Protein AF-A0A7C4GRG2-F1 (afdb_monomer_lite)

Structure (mmCIF, N/CA/C/O backbone):
data_AF-A0A7C4GRG2-F1
#
_entry.id   AF-A0A7C4GRG2-F1
#
loop_
_atom_site.group_PDB
_atom_site.id
_atom_site.type_symbol
_atom_site.label_atom_id
_atom_site.label_alt_id
_atom_site.label_comp_id
_atom_site.label_asym_id
_atom_site.label_entity_id
_a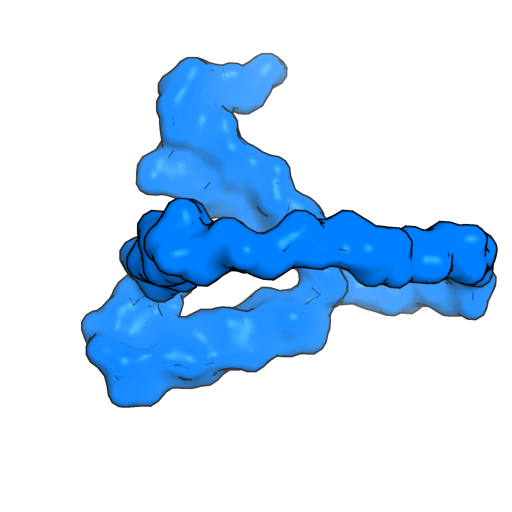tom_site.label_seq_id
_atom_site.pdbx_PDB_ins_code
_atom_site.Cartn_x
_atom_site.Cartn_y
_atom_site.Cartn_z
_atom_site.occupancy
_atom_site.B_iso_or_equiv
_atom_site.auth_seq_id
_atom_site.auth_comp_id
_atom_site.auth_asym_id
_atom_site.auth_atom_id
_atom_site.pdbx_PDB_model_num
ATOM 1 N N . MET A 1 1 ? -10.985 -1.836 -16.795 1.00 54.78 1 MET A N 1
ATOM 2 C CA . MET A 1 1 ? -9.708 -1.110 -16.976 1.00 54.78 1 MET A CA 1
ATOM 3 C C . MET A 1 1 ? -9.424 -0.341 -15.694 1.00 54.78 1 MET A C 1
ATOM 5 O O . MET A 1 1 ? -10.334 0.357 -15.254 1.00 54.78 1 MET A O 1
ATOM 9 N N . PRO A 1 2 ? -8.256 -0.502 -15.042 1.00 56.66 2 PRO A N 1
ATOM 10 C CA . PRO A 1 2 ? -7.892 0.362 -13.922 1.00 56.66 2 PRO A CA 1
ATOM 11 C C . PRO A 1 2 ? -7.811 1.809 -14.420 1.00 56.66 2 PRO A C 1
ATOM 13 O O . PRO A 1 2 ? -7.379 2.059 -15.547 1.00 56.66 2 PRO A O 1
ATOM 16 N N . LYS A 1 3 ? -8.301 2.752 -13.613 1.00 63.31 3 LYS A N 1
ATOM 17 C CA . LYS A 1 3 ? -8.252 4.175 -13.957 1.00 63.31 3 LYS A CA 1
ATOM 18 C C . LYS A 1 3 ? -6.777 4.606 -14.072 1.00 63.31 3 LYS A C 1
ATOM 20 O O . LYS A 1 3 ? -5.958 4.124 -13.287 1.00 63.31 3 LYS A O 1
ATOM 25 N N . PRO A 1 4 ? -6.417 5.485 -15.021 1.00 69.56 4 PRO A N 1
ATOM 26 C CA . PRO A 1 4 ? -5.072 6.049 -15.069 1.00 69.56 4 PRO A CA 1
ATOM 27 C C . PRO A 1 4 ? -4.748 6.731 -13.731 1.00 69.56 4 PRO A C 1
ATOM 29 O O . PRO A 1 4 ? -5.608 7.391 -13.1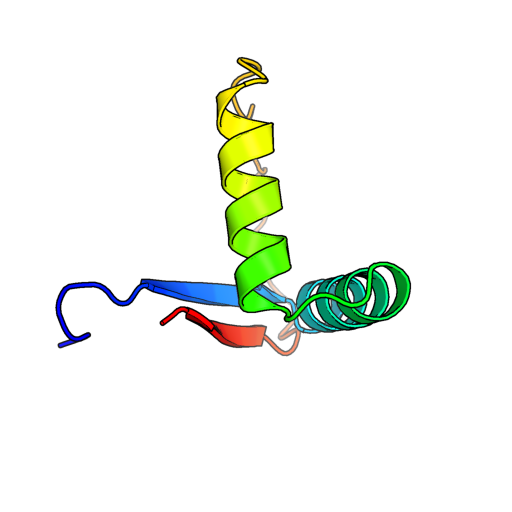50 1.00 69.56 4 PRO A O 1
ATOM 32 N N . GLY A 1 5 ? -3.533 6.505 -13.228 1.00 72.50 5 GLY A N 1
ATOM 33 C CA . GLY A 1 5 ? -3.093 6.944 -11.896 1.00 72.50 5 GLY A CA 1
ATOM 34 C C . GLY A 1 5 ? -3.192 5.877 -10.800 1.00 72.50 5 GLY A C 1
ATOM 35 O O . GLY A 1 5 ? -2.585 6.048 -9.754 1.00 72.50 5 GLY A O 1
ATOM 36 N N . TYR A 1 6 ? -3.869 4.751 -11.048 1.00 73.94 6 TYR A N 1
ATOM 37 C CA . TYR A 1 6 ? -4.053 3.697 -10.049 1.00 73.94 6 TYR A CA 1
ATOM 38 C C . TYR A 1 6 ? -3.241 2.453 -10.397 1.00 73.94 6 TYR A C 1
ATOM 40 O O . TYR A 1 6 ? -3.263 1.970 -11.530 1.00 73.94 6 TYR A O 1
ATOM 48 N N . THR A 1 7 ? -2.581 1.893 -9.386 1.00 79.94 7 THR A N 1
ATOM 49 C CA . THR A 1 7 ? -1.850 0.627 -9.489 1.00 79.94 7 THR A CA 1
ATOM 50 C C . THR A 1 7 ? -2.408 -0.362 -8.477 1.00 79.94 7 THR A C 1
ATOM 52 O O . THR A 1 7 ? -2.518 -0.075 -7.284 1.00 79.94 7 THR A O 1
ATOM 55 N N . SER A 1 8 ? -2.767 -1.551 -8.958 1.00 81.06 8 SER A N 1
ATOM 56 C CA . SER A 1 8 ? -3.133 -2.687 -8.116 1.00 81.06 8 SER A CA 1
ATOM 57 C C . SER A 1 8 ? -1.935 -3.613 -7.958 1.00 81.06 8 SER A C 1
ATOM 59 O O . SER A 1 8 ? -1.392 -4.086 -8.957 1.00 81.06 8 SER A O 1
ATOM 61 N N . ILE A 1 9 ? -1.560 -3.916 -6.720 1.00 83.38 9 ILE A N 1
ATOM 62 C CA . ILE A 1 9 ? -0.478 -4.849 -6.409 1.00 83.38 9 ILE A CA 1
ATOM 63 C C . ILE A 1 9 ? -1.078 -6.040 -5.676 1.00 83.38 9 ILE A C 1
ATOM 65 O O . ILE A 1 9 ? -1.768 -5.891 -4.666 1.00 83.38 9 ILE A O 1
ATOM 69 N N . THR A 1 10 ? -0.810 -7.235 -6.193 1.00 85.06 10 THR A N 1
ATOM 70 C CA . THR A 1 10 ? -1.212 -8.482 -5.542 1.00 85.06 10 THR A CA 1
ATOM 71 C C . THR A 1 10 ? -0.057 -8.979 -4.690 1.00 85.06 10 THR A C 1
ATOM 73 O O . THR A 1 10 ? 1.028 -9.239 -5.205 1.00 85.06 10 THR A O 1
ATOM 76 N N . LEU A 1 11 ? -0.283 -9.105 -3.385 1.00 85.88 11 LEU A N 1
ATOM 77 C CA . LEU A 1 11 ? 0.711 -9.571 -2.421 1.00 85.88 11 LEU A CA 1
ATOM 78 C C . LEU A 1 11 ? 0.158 -10.761 -1.636 1.00 85.88 11 LEU A C 1
ATOM 80 O O . LEU A 1 11 ? -1.052 -10.942 -1.509 1.00 85.88 11 LEU A O 1
ATOM 84 N N . LYS A 1 12 ? 1.046 -11.574 -1.060 1.00 90.38 12 LYS A N 1
ATOM 85 C CA . LYS A 1 12 ? 0.633 -12.600 -0.090 1.00 90.38 12 LYS A CA 1
ATOM 86 C C . LYS A 1 12 ? -0.012 -11.921 1.120 1.00 90.38 12 LYS A C 1
ATOM 88 O O . LYS A 1 12 ? 0.488 -10.889 1.572 1.00 90.38 12 LYS A O 1
ATOM 93 N N . SER A 1 13 ? -1.067 -12.509 1.687 1.00 86.81 13 SER A N 1
ATOM 94 C CA . SER A 1 13 ? -1.778 -11.905 2.825 1.00 86.81 13 SER A CA 1
ATOM 95 C C . SER A 1 13 ? -0.872 -11.608 4.022 1.00 86.81 13 SER A C 1
ATOM 97 O O . SER A 1 13 ? -1.051 -10.584 4.679 1.00 86.81 13 SER A O 1
ATOM 99 N N . GLU A 1 14 ? 0.151 -12.432 4.263 1.00 91.62 14 GLU A N 1
ATOM 100 C CA . GLU A 1 14 ? 1.104 -12.187 5.352 1.00 91.62 14 GLU A CA 1
ATOM 101 C C . GLU A 1 14 ? 1.950 -10.929 5.118 1.00 91.62 14 GLU A C 1
ATOM 103 O O . GLU A 1 14 ? 2.153 -10.132 6.031 1.00 91.62 14 GLU A O 1
ATOM 108 N N . VAL A 1 15 ? 2.360 -10.677 3.872 1.00 90.12 15 VAL A N 1
ATOM 109 C CA . VAL A 1 15 ? 3.088 -9.451 3.511 1.00 90.12 15 VAL A CA 1
ATOM 110 C C . VAL A 1 15 ? 2.201 -8.227 3.743 1.00 90.12 15 VAL A C 1
ATOM 112 O O . VAL A 1 15 ? 2.655 -7.229 4.297 1.00 90.12 15 VAL A O 1
ATOM 115 N N . VAL A 1 16 ? 0.912 -8.315 3.402 1.00 90.31 16 VAL A N 1
ATOM 116 C CA . VAL A 1 16 ? -0.056 -7.240 3.671 1.00 90.31 16 VAL A CA 1
ATOM 117 C C . VAL A 1 16 ? -0.233 -7.000 5.172 1.00 90.31 16 VAL A C 1
ATOM 119 O O . VAL A 1 16 ? -0.326 -5.848 5.601 1.00 90.31 16 VAL A O 1
ATOM 122 N N . ARG A 1 17 ? -0.256 -8.062 5.986 1.00 92.75 17 ARG A N 1
ATOM 123 C CA . ARG A 1 17 ? -0.340 -7.958 7.450 1.00 92.75 17 ARG A CA 1
ATOM 124 C C . ARG A 1 17 ? 0.864 -7.210 8.025 1.00 92.75 1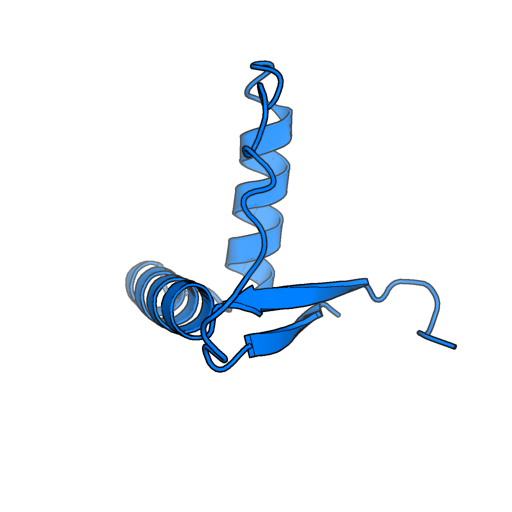7 ARG A C 1
ATOM 126 O O . ARG A 1 17 ? 0.677 -6.279 8.807 1.00 92.75 17 ARG A O 1
ATOM 133 N N . LEU A 1 18 ? 2.070 -7.564 7.584 1.00 94.31 18 LEU A N 1
ATOM 134 C CA . LEU A 1 18 ? 3.311 -6.911 8.003 1.00 94.31 18 LEU A CA 1
ATOM 135 C C . LEU A 1 18 ? 3.371 -5.443 7.564 1.00 94.31 18 LEU A C 1
ATOM 137 O O . LEU A 1 18 ? 3.733 -4.581 8.362 1.00 94.31 18 LEU A O 1
ATOM 141 N N . LEU A 1 19 ? 2.950 -5.133 6.334 1.00 92.50 19 LEU A N 1
ATOM 142 C CA . LEU A 1 19 ? 2.880 -3.753 5.844 1.00 92.50 19 LEU A CA 1
ATOM 143 C C . LEU A 1 19 ? 1.935 -2.895 6.691 1.00 92.50 19 LEU A C 1
ATOM 145 O O . LEU A 1 19 ? 2.292 -1.783 7.069 1.00 92.50 19 LEU A O 1
ATOM 149 N N . LYS A 1 20 ? 0.754 -3.420 7.041 1.00 93.00 20 LYS A N 1
ATOM 150 C CA . LYS A 1 20 ? -0.203 -2.726 7.919 1.00 93.00 20 LYS A CA 1
ATOM 151 C C . LYS A 1 20 ? 0.368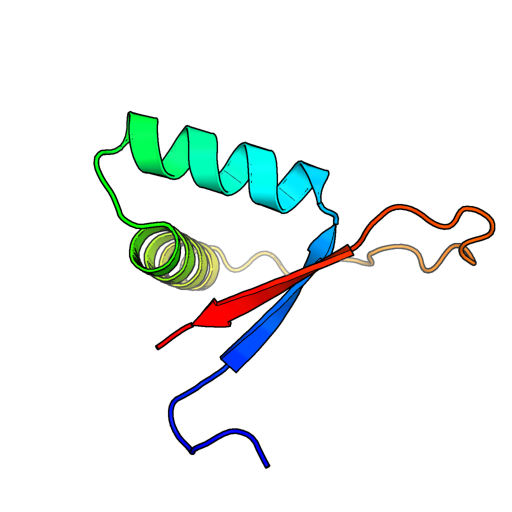 -2.472 9.310 1.00 93.00 20 LYS A C 1
ATOM 153 O O . LYS A 1 20 ? 0.167 -1.3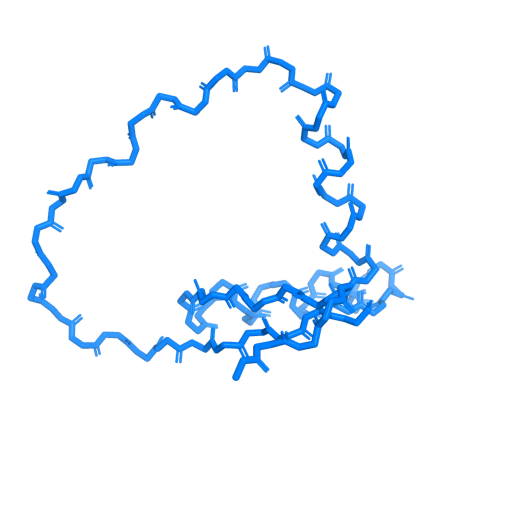87 9.850 1.00 93.00 20 LYS A O 1
ATOM 158 N N . LEU A 1 21 ? 1.061 -3.453 9.887 1.00 96.00 21 LEU A N 1
ATOM 159 C CA . LEU A 1 21 ? 1.711 -3.295 11.187 1.00 96.00 21 LEU A CA 1
ATOM 160 C C . LEU A 1 21 ? 2.772 -2.191 11.128 1.00 96.00 21 LEU A C 1
ATOM 162 O O . LEU A 1 21 ? 2.730 -1.254 11.920 1.00 96.00 21 LEU A O 1
ATOM 166 N N . ARG A 1 22 ? 3.656 -2.246 10.128 1.00 93.56 22 ARG A N 1
ATOM 167 C CA . ARG A 1 22 ? 4.732 -1.267 9.960 1.00 93.56 22 ARG A CA 1
ATOM 168 C C . ARG A 1 22 ? 4.216 0.144 9.681 1.00 93.56 22 ARG A C 1
ATOM 170 O O . ARG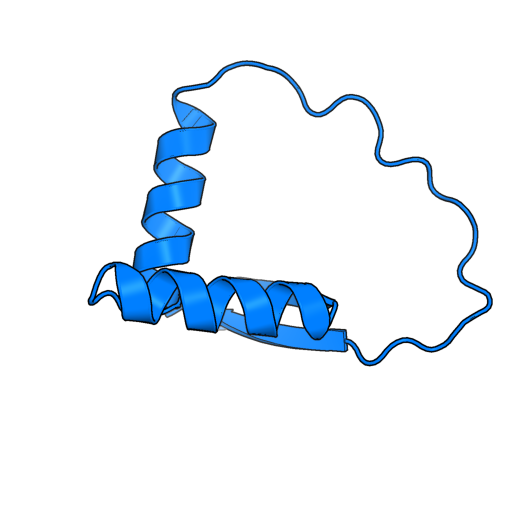 A 1 22 ? 4.819 1.114 10.130 1.00 93.56 22 ARG A O 1
ATOM 177 N N . ALA A 1 23 ? 3.105 0.259 8.957 1.00 94.12 23 ALA A N 1
ATOM 178 C CA . ALA A 1 23 ? 2.446 1.533 8.694 1.00 94.12 23 ALA A CA 1
ATOM 179 C C . ALA A 1 23 ? 1.955 2.168 10.005 1.00 94.12 23 ALA A C 1
ATOM 181 O O . ALA A 1 23 ? 2.260 3.326 10.275 1.00 94.12 23 ALA A O 1
ATOM 182 N N . ARG A 1 24 ? 1.317 1.374 10.881 1.00 95.00 24 ARG A N 1
ATOM 183 C CA . ARG A 1 24 ? 0.876 1.823 12.214 1.00 95.00 24 ARG A CA 1
ATOM 184 C C . ARG A 1 24 ? 2.034 2.264 13.103 1.00 95.00 24 ARG A C 1
ATOM 186 O O . ARG A 1 24 ? 1.936 3.315 13.719 1.00 95.00 24 ARG A O 1
ATOM 193 N N . GLU A 1 25 ? 3.127 1.503 13.139 1.00 95.88 25 GLU A N 1
ATOM 194 C CA . GLU A 1 25 ? 4.324 1.864 13.919 1.00 95.88 25 GLU A CA 1
ATOM 195 C C . GLU A 1 25 ? 4.924 3.209 13.497 1.00 95.88 25 GLU A C 1
ATOM 197 O O . GLU A 1 25 ? 5.480 3.926 14.323 1.00 95.88 25 GLU A O 1
ATOM 202 N N . LYS A 1 26 ? 4.816 3.552 12.210 1.00 91.62 26 LYS A N 1
ATOM 203 C CA . LYS A 1 26 ? 5.303 4.820 11.659 1.00 91.62 26 LYS A CA 1
ATOM 204 C C . LYS A 1 26 ? 4.259 5.940 11.662 1.00 91.62 26 LYS A C 1
ATOM 206 O O . LYS A 1 26 ? 4.590 7.048 11.257 1.00 91.62 26 LYS A O 1
ATOM 211 N N . GLY A 1 27 ? 3.020 5.662 12.071 1.00 94.44 27 GLY A N 1
ATOM 212 C CA . GLY A 1 27 ? 1.911 6.614 11.973 1.00 94.44 27 GLY A CA 1
ATOM 213 C C . GLY A 1 27 ? 1.516 6.969 10.533 1.00 94.44 27 GLY A C 1
ATOM 214 O O . GLY A 1 27 ? 0.972 8.043 10.311 1.00 94.44 27 GLY A O 1
ATOM 215 N N . LEU A 1 28 ? 1.798 6.092 9.563 1.00 92.19 28 LEU A N 1
ATOM 216 C CA . LEU A 1 28 ? 1.515 6.294 8.137 1.00 92.19 28 LEU A CA 1
ATOM 217 C C . LEU A 1 28 ? 0.335 5.438 7.665 1.00 92.19 28 LEU A C 1
ATOM 219 O O . LEU A 1 28 ? 0.064 4.357 8.199 1.00 92.19 28 LEU A O 1
ATOM 223 N N . GLY A 1 29 ? -0.323 5.874 6.593 1.00 92.62 29 GLY A N 1
ATOM 224 C CA . GLY A 1 29 ? -1.197 5.028 5.791 1.00 92.62 29 GLY A CA 1
ATOM 225 C C . GLY A 1 29 ? -0.410 3.945 5.043 1.00 92.62 29 GLY A C 1
ATOM 226 O O . GLY A 1 29 ? 0.766 4.103 4.719 1.00 92.62 29 GLY A O 1
ATOM 227 N N . VAL A 1 30 ? -1.062 2.822 4.719 1.00 89.75 30 VAL A N 1
ATOM 228 C CA . VAL A 1 30 ? -0.418 1.721 3.968 1.00 89.75 30 VAL A CA 1
ATOM 229 C C . VAL A 1 30 ? 0.078 2.195 2.601 1.00 89.75 30 VAL A C 1
ATOM 231 O O . VAL A 1 30 ? 1.160 1.796 2.180 1.00 89.75 30 VAL A O 1
ATOM 234 N N . ASN A 1 31 ? -0.682 3.066 1.934 1.00 89.12 31 ASN A N 1
ATOM 235 C CA . ASN A 1 31 ? -0.315 3.612 0.629 1.00 89.12 31 ASN A CA 1
ATOM 236 C C . ASN A 1 31 ? 0.909 4.529 0.727 1.00 89.12 31 ASN A C 1
ATOM 238 O O . ASN A 1 31 ? 1.845 4.372 -0.050 1.00 89.12 31 ASN A O 1
ATOM 242 N N . GLU A 1 32 ? 0.935 5.421 1.719 1.00 89.75 32 GLU A N 1
ATOM 243 C CA . GLU A 1 32 ? 2.058 6.332 1.979 1.00 89.75 32 GLU A CA 1
ATOM 244 C C . GLU A 1 32 ? 3.334 5.554 2.301 1.00 89.75 32 GLU A C 1
ATOM 246 O O . GLU A 1 32 ? 4.395 5.832 1.747 1.00 89.75 32 GLU A O 1
ATOM 251 N N . LEU A 1 33 ? 3.224 4.514 3.139 1.00 91.06 33 LEU A N 1
ATOM 252 C CA . LEU A 1 33 ? 4.343 3.623 3.422 1.00 91.06 33 LEU A CA 1
ATOM 253 C C . LEU A 1 33 ? 4.841 2.931 2.147 1.00 91.06 33 LEU A C 1
ATOM 255 O O . LEU A 1 33 ? 6.049 2.795 1.966 1.00 91.06 33 LEU A O 1
ATOM 259 N N . LEU A 1 34 ? 3.937 2.473 1.276 1.00 88.94 34 LEU A N 1
ATOM 260 C CA . LEU A 1 34 ? 4.330 1.786 0.049 1.00 88.94 34 LEU A CA 1
ATOM 261 C C . LEU A 1 34 ? 5.067 2.720 -0.912 1.00 88.94 34 LEU A C 1
ATOM 263 O O . LEU A 1 34 ? 6.096 2.329 -1.456 1.00 88.94 34 LEU A O 1
ATOM 267 N N . ILE A 1 35 ? 4.570 3.945 -1.085 1.00 88.69 35 ILE A N 1
ATOM 268 C CA . ILE A 1 35 ? 5.215 4.975 -1.906 1.00 88.69 35 ILE A CA 1
ATOM 269 C C . ILE A 1 35 ? 6.601 5.291 -1.339 1.00 88.69 35 ILE A C 1
ATOM 271 O O . ILE A 1 35 ? 7.584 5.202 -2.069 1.00 88.69 35 ILE A O 1
ATOM 275 N N . TYR A 1 36 ? 6.702 5.519 -0.026 1.00 89.00 36 TYR A N 1
ATOM 276 C CA . TYR A 1 36 ? 7.976 5.752 0.654 1.00 89.00 36 TYR A CA 1
ATOM 277 C C . TYR A 1 36 ? 8.981 4.613 0.424 1.00 89.00 36 TYR A C 1
ATOM 279 O O . TYR A 1 36 ? 10.154 4.855 0.149 1.00 89.00 36 TYR A O 1
ATOM 287 N N . LEU A 1 37 ? 8.541 3.353 0.514 1.00 87.69 37 LEU A N 1
ATOM 288 C CA . LEU A 1 37 ? 9.404 2.194 0.272 1.00 87.69 37 LEU A CA 1
ATOM 289 C C . LEU A 1 37 ? 9.826 2.073 -1.197 1.00 87.69 37 LEU A C 1
ATOM 291 O O . LEU A 1 37 ? 10.963 1.688 -1.466 1.00 87.69 37 LEU A O 1
ATOM 295 N N . LEU A 1 38 ? 8.940 2.398 -2.141 1.00 85.12 38 LEU A N 1
ATOM 296 C CA . LEU A 1 38 ? 9.260 2.407 -3.569 1.00 85.12 38 LEU A CA 1
ATOM 297 C C . LEU A 1 38 ? 10.272 3.507 -3.901 1.00 85.12 38 LEU A C 1
ATOM 299 O O . LEU A 1 38 ? 11.233 3.250 -4.621 1.00 85.12 38 LEU A O 1
ATOM 303 N N . GLU A 1 39 ? 10.102 4.706 -3.349 1.00 85.69 39 GLU A N 1
ATOM 304 C CA . GLU A 1 39 ? 11.049 5.814 -3.498 1.00 85.69 39 GLU A CA 1
ATOM 305 C C . GLU A 1 39 ? 12.404 5.490 -2.864 1.00 85.69 39 GLU A C 1
ATOM 307 O O . GLU A 1 39 ? 13.444 5.694 -3.491 1.00 85.69 39 GLU A O 1
ATOM 312 N N . LEU A 1 40 ? 12.404 4.893 -1.669 1.00 82.00 40 LEU A N 1
ATOM 313 C CA . LEU A 1 40 ? 13.623 4.432 -1.008 1.00 82.00 40 LEU A CA 1
ATOM 314 C C . LEU A 1 40 ? 14.344 3.367 -1.848 1.00 82.00 40 LEU A C 1
ATOM 316 O O . LEU A 1 40 ? 15.556 3.440 -2.031 1.00 82.00 40 LEU A O 1
ATOM 320 N N . GLY A 1 41 ? 13.598 2.412 -2.411 1.00 70.38 41 GLY A N 1
ATOM 321 C CA . GLY A 1 41 ? 14.136 1.368 -3.283 1.00 70.38 41 GLY A CA 1
ATOM 322 C C . GLY A 1 41 ? 14.729 1.905 -4.589 1.00 70.38 41 GLY A C 1
ATOM 323 O O . GLY A 1 41 ? 15.683 1.326 -5.101 1.00 70.38 41 GLY A O 1
ATOM 324 N N . ARG A 1 42 ? 14.236 3.039 -5.108 1.00 63.22 42 ARG A N 1
ATOM 325 C CA . ARG A 1 42 ? 14.829 3.711 -6.281 1.00 63.22 42 ARG A CA 1
ATOM 326 C C . ARG A 1 42 ? 16.199 4.317 -5.982 1.00 63.22 42 ARG A C 1
ATOM 328 O O . ARG A 1 42 ? 17.024 4.378 -6.888 1.00 63.22 42 ARG A O 1
ATOM 335 N N . SER A 1 43 ? 16.452 4.706 -4.734 1.00 56.91 43 SER A N 1
ATOM 336 C CA . SER A 1 43 ? 17.759 5.202 -4.278 1.00 56.91 43 SER A CA 1
ATOM 337 C C . SER A 1 43 ? 18.772 4.077 -4.027 1.00 56.91 43 SER A C 1
ATOM 339 O O . SER A 1 43 ? 19.975 4.325 -3.975 1.00 56.91 43 SER A O 1
ATOM 341 N N . CYS A 1 44 ? 18.317 2.826 -3.908 1.00 50.84 44 CYS A N 1
ATOM 342 C CA . CYS A 1 44 ? 19.162 1.651 -3.723 1.00 50.84 44 CYS A CA 1
ATOM 343 C C . CYS A 1 44 ? 19.282 0.880 -5.047 1.00 50.84 44 CYS A C 1
ATOM 345 O O . CYS A 1 44 ? 18.563 -0.088 -5.283 1.00 50.84 44 CYS A O 1
ATOM 347 N N . HIS A 1 45 ? 20.194 1.283 -5.936 1.00 44.25 45 HIS A N 1
ATOM 348 C CA . HIS A 1 45 ? 20.537 0.484 -7.117 1.00 44.25 45 HIS A CA 1
ATOM 349 C C . HIS A 1 45 ? 21.251 -0.820 -6.717 1.00 44.25 45 HIS A C 1
ATOM 351 O O . HIS A 1 45 ? 22.472 -0.926 -6.735 1.00 44.25 45 HIS A O 1
ATOM 357 N N . GLY A 1 46 ? 20.460 -1.835 -6.378 1.00 47.91 46 GLY A N 1
ATOM 358 C CA . GLY A 1 46 ? 20.854 -3.236 -6.321 1.00 47.91 46 GLY A CA 1
ATOM 359 C C . GLY A 1 46 ? 19.774 -4.048 -7.021 1.00 47.91 46 GLY A C 1
ATOM 360 O O . GLY A 1 46 ? 18.693 -4.241 -6.473 1.00 47.91 46 GLY A O 1
ATOM 361 N N . GLY A 1 47 ? 20.030 -4.454 -8.267 1.00 49.53 47 GLY A N 1
ATOM 362 C CA . GLY A 1 47 ? 19.066 -5.190 -9.081 1.00 49.53 47 GLY A CA 1
ATOM 363 C C . GLY A 1 47 ? 18.517 -6.415 -8.350 1.00 49.53 47 GLY A C 1
ATOM 364 O O . GLY A 1 47 ? 19.268 -7.186 -7.752 1.00 49.53 47 GLY A O 1
ATOM 365 N N . VAL A 1 48 ? 17.199 -6.602 -8.412 1.00 54.97 48 VAL A N 1
ATOM 366 C CA . VAL A 1 48 ? 16.526 -7.810 -7.924 1.00 54.97 48 VAL A CA 1
ATOM 367 C C . VAL A 1 48 ? 17.018 -9.019 -8.725 1.00 54.97 48 VAL A C 1
ATOM 369 O O . VAL A 1 48 ? 16.521 -9.321 -9.808 1.00 54.97 48 VAL A O 1
ATOM 372 N N . ARG A 1 49 ? 18.031 -9.716 -8.199 1.00 45.09 49 ARG A N 1
ATOM 373 C CA . ARG A 1 49 ? 18.414 -11.052 -8.663 1.00 45.09 49 ARG A CA 1
ATOM 374 C C . ARG A 1 49 ? 17.327 -12.033 -8.234 1.00 45.09 49 ARG A C 1
ATOM 376 O O . ARG A 1 49 ? 17.203 -12.331 -7.055 1.00 45.09 49 ARG A O 1
ATOM 383 N N . GLY A 1 50 ? 16.562 -12.498 -9.220 1.00 45.41 50 GLY A N 1
ATOM 384 C CA . GLY A 1 50 ? 15.847 -13.774 -9.237 1.00 45.41 50 GLY A CA 1
ATOM 385 C C . GLY A 1 50 ? 15.030 -14.121 -7.993 1.00 45.41 50 GLY A C 1
ATOM 386 O O . GLY A 1 50 ? 15.513 -14.816 -7.107 1.00 45.41 50 GLY A O 1
ATOM 387 N N . PHE A 1 51 ? 13.744 -13.766 -7.989 1.00 51.62 51 PHE A N 1
ATOM 388 C CA . PHE A 1 51 ? 12.774 -14.587 -7.266 1.00 51.62 51 PHE A CA 1
ATOM 389 C C . PHE A 1 51 ? 12.650 -15.908 -8.038 1.00 51.62 51 PHE A C 1
ATOM 391 O O . PHE A 1 51 ? 12.038 -15.934 -9.104 1.00 51.62 51 PHE A O 1
ATOM 398 N N . GLU A 1 52 ? 13.285 -16.977 -7.546 1.00 50.97 52 GLU A N 1
ATOM 399 C CA . GLU A 1 52 ? 13.118 -18.331 -8.086 1.00 50.97 52 GLU A CA 1
ATOM 400 C C . GLU A 1 52 ? 11.623 -18.660 -8.203 1.00 50.97 52 GLU A C 1
ATOM 402 O O . GLU A 1 52 ? 10.893 -18.751 -7.211 1.00 50.97 52 GLU A O 1
ATOM 407 N N . SER A 1 53 ? 11.167 -18.855 -9.435 1.00 52.50 53 SER A N 1
ATOM 408 C CA . SER A 1 53 ? 9.843 -19.348 -9.784 1.00 52.50 53 SER A CA 1
ATOM 409 C C . SER A 1 53 ? 9.750 -20.845 -9.475 1.00 52.50 53 SER A C 1
ATOM 411 O O . SER A 1 53 ? 9.805 -21.689 -10.365 1.00 52.50 53 SER A O 1
ATOM 413 N N . ARG A 1 54 ? 9.596 -21.200 -8.194 1.00 54.19 54 ARG A N 1
ATOM 414 C CA . ARG A 1 54 ? 9.099 -22.535 -7.825 1.00 54.19 54 ARG A CA 1
ATOM 415 C C . ARG A 1 54 ? 7.577 -22.588 -8.042 1.00 54.19 54 ARG A C 1
ATOM 417 O O . ARG A 1 54 ? 6.889 -21.633 -7.674 1.00 54.19 54 ARG A O 1
ATOM 424 N N . PRO A 1 55 ? 7.033 -23.668 -8.631 1.00 48.62 55 PRO A N 1
ATOM 425 C CA . PRO A 1 55 ? 5.609 -23.768 -8.951 1.00 48.62 55 PRO A CA 1
ATOM 426 C C . PRO A 1 55 ? 4.772 -23.814 -7.658 1.00 48.62 55 PRO A C 1
ATOM 428 O O . PRO A 1 55 ? 5.133 -24.548 -6.734 1.00 48.62 55 PRO A O 1
ATOM 431 N N . PRO A 1 56 ? 3.662 -23.058 -7.538 1.00 51.06 56 PRO A N 1
ATOM 432 C CA . PRO A 1 56 ? 2.910 -23.000 -6.295 1.00 51.06 56 PRO A CA 1
ATOM 433 C C . PRO A 1 56 ? 1.896 -24.147 -6.233 1.00 51.06 56 PRO A C 1
ATOM 435 O O . PRO A 1 56 ? 0.736 -23.992 -6.602 1.00 51.06 56 PRO A O 1
ATOM 438 N N . HIS A 1 57 ? 2.300 -25.293 -5.691 1.00 51.53 57 HIS A N 1
ATOM 439 C CA . HIS A 1 57 ? 1.360 -26.135 -4.953 1.00 51.53 57 HIS A CA 1
ATOM 440 C C . HIS A 1 57 ? 1.340 -25.621 -3.519 1.00 51.53 57 HIS A C 1
ATOM 442 O O . HIS A 1 57 ? 2.165 -26.049 -2.733 1.00 51.53 57 HIS A O 1
ATOM 448 N N . ILE A 1 58 ? 0.490 -24.633 -3.231 1.00 56.44 58 ILE A N 1
ATOM 449 C CA . ILE A 1 58 ? -0.191 -24.346 -1.951 1.00 56.44 58 ILE A CA 1
ATOM 450 C C . ILE A 1 58 ? -0.974 -23.045 -2.200 1.00 56.44 58 ILE A C 1
ATOM 452 O O . ILE A 1 58 ? -0.392 -21.992 -2.473 1.00 56.44 58 ILE A O 1
ATOM 456 N N . GLN A 1 59 ? -2.305 -23.116 -2.124 1.00 52.97 59 GLN A N 1
ATOM 457 C CA . GLN A 1 59 ? -3.183 -21.945 -2.171 1.00 52.97 59 GLN A CA 1
ATOM 458 C C . GLN A 1 59 ? -3.000 -21.135 -0.881 1.00 52.97 59 GLN A C 1
ATOM 460 O O . GLN A 1 59 ? -3.694 -21.344 0.110 1.00 52.97 59 GLN A O 1
ATOM 465 N N . HIS A 1 60 ? -2.026 -20.229 -0.863 1.00 52.06 60 HIS A N 1
ATOM 466 C CA . HIS A 1 60 ? -1.955 -19.212 0.178 1.00 52.06 60 HIS A CA 1
ATOM 467 C C . HIS A 1 60 ? -2.914 -18.071 -0.175 1.00 52.06 60 HIS A C 1
ATOM 469 O O . HIS A 1 60 ? -2.939 -17.653 -1.336 1.00 52.06 60 HIS A O 1
ATOM 475 N N . PRO A 1 61 ? -3.675 -17.529 0.793 1.00 57.22 61 PRO A N 1
ATOM 476 C CA . PRO A 1 61 ? -4.518 -16.374 0.534 1.00 57.22 61 PRO A CA 1
ATOM 477 C C . PRO A 1 61 ? -3.644 -15.213 0.032 1.00 57.22 61 PRO A C 1
ATOM 479 O O . PRO A 1 61 ? -2.599 -14.879 0.606 1.00 57.22 61 PRO A O 1
ATOM 482 N N . VAL A 1 62 ? -4.050 -14.646 -1.101 1.00 57.12 62 VAL A N 1
ATOM 483 C CA . VAL A 1 62 ? -3.462 -13.444 -1.694 1.00 57.12 62 VAL A CA 1
ATOM 484 C C . VAL A 1 62 ? -4.415 -12.282 -1.479 1.00 57.12 62 VAL A C 1
ATOM 486 O O . VAL A 1 62 ? -5.635 -12.436 -1.489 1.00 57.12 62 VAL A O 1
ATOM 489 N N . SER A 1 63 ? -3.857 -11.105 -1.250 1.00 68.31 63 SER A N 1
ATOM 490 C CA . SER A 1 63 ? -4.606 -9.882 -1.007 1.00 68.31 63 SER A CA 1
ATOM 491 C C . SER A 1 63 ? -4.194 -8.840 -2.036 1.00 68.31 63 SER A C 1
ATOM 493 O O . SER A 1 63 ? -3.006 -8.618 -2.275 1.00 68.31 63 SER A O 1
ATOM 495 N N . ILE A 1 64 ? -5.189 -8.211 -2.652 1.00 69.25 64 ILE A N 1
ATOM 496 C CA . ILE A 1 64 ? -4.990 -7.143 -3.629 1.00 69.25 64 ILE A CA 1
ATOM 497 C C . ILE A 1 64 ? -5.038 -5.821 -2.870 1.00 69.25 64 ILE A C 1
ATOM 499 O O . ILE A 1 64 ? -6.021 -5.531 -2.188 1.00 69.25 64 ILE A O 1
ATOM 503 N N . ILE A 1 65 ? -3.971 -5.032 -2.967 1.00 68.94 65 ILE A N 1
ATOM 504 C CA . ILE A 1 65 ? -3.942 -3.651 -2.487 1.00 68.94 65 ILE A CA 1
ATOM 505 C C . ILE A 1 65 ? -4.046 -2.743 -3.710 1.00 68.94 65 ILE A C 1
ATOM 507 O O . ILE A 1 65 ? -3.261 -2.869 -4.650 1.00 68.94 65 ILE A O 1
ATOM 511 N N . THR A 1 66 ? -5.008 -1.826 -3.695 1.00 66.31 66 THR A N 1
ATOM 512 C CA . THR A 1 66 ? -5.132 -0.767 -4.700 1.00 66.31 66 THR A CA 1
ATOM 513 C C . THR A 1 66 ? -4.573 0.522 -4.116 1.00 66.31 66 THR A C 1
ATOM 515 O O . THR A 1 66 ? -5.030 0.975 -3.068 1.00 66.31 66 THR A O 1
ATOM 518 N N . LEU A 1 67 ? -3.568 1.084 -4.781 1.00 63.00 67 LEU A N 1
ATOM 519 C CA . LEU A 1 67 ? -3.000 2.389 -4.454 1.00 63.00 67 LEU A CA 1
ATOM 520 C C . LEU A 1 67 ? -3.758 3.474 -5.231 1.00 63.00 67 LEU A C 1
ATOM 522 O O . LEU A 1 67 ? -4.088 3.248 -6.401 1.00 63.00 67 LEU A O 1
ATOM 526 N N . PHE A 1 68 ? -4.026 4.604 -4.569 1.00 59.38 68 PHE A N 1
ATOM 527 C CA . PHE A 1 68 ? -4.680 5.805 -5.108 1.00 59.38 68 PHE A CA 1
ATOM 528 C C . PHE A 1 68 ? -3.662 6.934 -5.241 1.00 59.38 68 PHE A C 1
ATOM 530 O O . PHE A 1 68 ? -2.741 6.954 -4.389 1.00 59.38 68 PHE A O 1
#

pLDDT: mean 73.53, std 17.46, range [44.25, 96.0]

Radius of gyration: 14.04 Å; chains: 1; bounding box: 31×33×31 Å

Sequence (68 aa):
MPKPGYTSITLKSEVVRLLKLRAREKGLGVNELLIYLLELGRSCHGGVRGFESRPPHIQHPVSIITLF

Foldseek 3Di:
DPDPPKDKDKAFVVVVVVLVVVCVVVVHDSLVSVVVVVVVVVVDPDDPDDPDPDPDPDPGDIDIDMHD

Secondary structure (DSSP, 8-state):
-PPTT-EEEEEEHHHHHHHHHHHHHTT--HHHHHHHHHHHHHHS-------------S---EEEEEE-